Protein AF-A0A2E0QWB8-F1 (afdb_monomer)

Radius of gyration: 14.89 Å; Cα contacts (8 Å, |Δi|>4): 82; chains: 1; bounding box: 31×24×45 Å

pLDDT: mean 86.33, std 15.27, range [42.0, 97.19]

Secondary structure (DSSP, 8-state):
--TTSGGG---PPPHHHHHHHHHHHHHHHHHTTSB------SGGG--TT----TTSB-HHHHHHHHHHHHHHHHH-SSS---HHHHHHHHHHHTS--

Sequence (97 aa):
MSKKLCEAGLSGESDEQIATKIFSLISFLEGNGLSRKFGIESPSEITDEFAITSEDLNEEGMNVIRKSYEKWSSADTGSGDVRLLELTLKRVRNSPK

Mean predicted aligned error: 6.76 Å

Foldseek 3Di:
DDPPPVPPPPDDQDLLLVLLQVVLLLCVCVVVVQFANPPDPDSVVDDPPDDDDPNRGDPLNVQLCVVPVVVCVVVRPSPSDCVSSVVSSVCSVPDDD

Structure (mmCIF, N/CA/C/O backbone):
data_AF-A0A2E0QWB8-F1
#
_entry.id   AF-A0A2E0QWB8-F1
#
loop_
_atom_site.group_PDB
_atom_site.id
_atom_site.type_symbol
_atom_site.label_atom_id
_atom_site.label_alt_id
_atom_site.label_comp_id
_atom_site.label_asym_id
_atom_site.label_entity_id
_atom_site.label_seq_id
_atom_site.pdbx_PDB_ins_code
_atom_site.Cartn_x
_atom_site.Cartn_y
_atom_site.Cartn_z
_atom_site.occupancy
_atom_site.B_iso_or_equiv
_atom_site.auth_seq_id
_atom_site.auth_comp_id
_atom_site.auth_asym_id
_atom_site.auth_atom_id
_atom_site.pdbx_PDB_model_num
ATOM 1 N N . MET A 1 1 ? 9.154 -8.642 -24.112 1.00 44.09 1 MET A N 1
ATOM 2 C CA . MET A 1 1 ? 8.101 -7.605 -24.115 1.00 44.09 1 MET A CA 1
ATOM 3 C C . MET A 1 1 ? 8.456 -6.528 -25.132 1.00 44.09 1 MET A C 1
ATOM 5 O O . MET A 1 1 ? 9.612 -6.126 -25.205 1.00 44.09 1 MET A O 1
ATOM 9 N N . SER A 1 2 ? 7.513 -6.158 -26.001 1.00 43.97 2 SER A N 1
ATOM 10 C CA . SER A 1 2 ? 7.747 -5.292 -27.167 1.00 43.97 2 SER A CA 1
ATOM 11 C C . SER A 1 2 ? 8.200 -3.877 -26.790 1.00 43.97 2 SER A C 1
ATOM 13 O O . SER A 1 2 ? 7.414 -3.087 -26.283 1.00 43.97 2 SER A O 1
ATOM 15 N N . LYS A 1 3 ? 9.430 -3.535 -27.193 1.00 50.81 3 LYS A N 1
ATOM 16 C CA . LYS A 1 3 ? 10.095 -2.212 -27.170 1.00 50.81 3 LYS A CA 1
ATOM 17 C C . LYS A 1 3 ? 9.327 -1.034 -27.811 1.00 50.81 3 LYS A C 1
ATOM 19 O O . LYS A 1 3 ? 9.852 0.070 -27.848 1.00 50.81 3 LYS A O 1
ATOM 24 N N . LYS A 1 4 ? 8.120 -1.241 -28.346 1.00 47.53 4 LYS A N 1
ATOM 25 C CA . LYS A 1 4 ? 7.416 -0.264 -29.200 1.00 47.53 4 LYS A CA 1
ATOM 26 C C . LYS A 1 4 ? 6.512 0.732 -28.459 1.00 47.53 4 LYS A C 1
ATOM 28 O O . LYS A 1 4 ? 5.992 1.633 -29.101 1.00 47.53 4 LYS A O 1
ATOM 33 N N . LEU A 1 5 ? 6.318 0.597 -27.145 1.00 45.47 5 LEU A N 1
ATOM 34 C CA . LEU A 1 5 ? 5.459 1.511 -26.370 1.00 45.47 5 LEU A CA 1
ATOM 35 C C . LEU A 1 5 ? 6.219 2.681 -25.718 1.00 45.47 5 LEU A C 1
ATOM 37 O O . LEU A 1 5 ? 5.599 3.684 -25.377 1.00 45.47 5 LEU A O 1
ATOM 41 N N . CYS A 1 6 ? 7.551 2.611 -25.620 1.00 47.91 6 CYS A N 1
ATOM 42 C CA .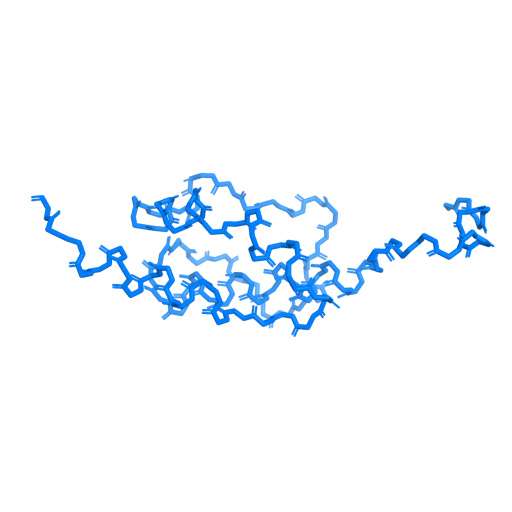 CYS A 1 6 ? 8.357 3.664 -24.991 1.00 47.91 6 CYS A CA 1
ATOM 43 C C . CYS A 1 6 ? 8.531 4.931 -25.856 1.00 47.91 6 CYS A C 1
ATOM 45 O O . CYS A 1 6 ? 8.905 5.973 -25.330 1.00 47.91 6 CYS A O 1
ATOM 47 N N . GLU A 1 7 ? 8.258 4.885 -27.166 1.00 42.00 7 GLU A N 1
ATOM 48 C CA . GLU A 1 7 ? 8.542 6.001 -28.092 1.00 42.00 7 GLU A CA 1
ATOM 49 C C . GLU A 1 7 ? 7.504 7.144 -28.057 1.00 42.00 7 GLU A C 1
ATOM 51 O O . GLU A 1 7 ? 7.727 8.187 -28.666 1.00 42.00 7 GLU A O 1
ATOM 56 N N . ALA A 1 8 ? 6.391 6.998 -27.328 1.00 50.16 8 ALA A N 1
ATOM 57 C CA . ALA A 1 8 ? 5.290 7.972 -27.325 1.00 50.16 8 ALA A CA 1
ATOM 58 C C . ALA A 1 8 ? 5.239 8.911 -26.100 1.00 50.16 8 ALA A C 1
ATOM 60 O O . ALA A 1 8 ? 4.295 9.688 -25.976 1.00 50.16 8 ALA A O 1
ATOM 61 N N . GLY A 1 9 ? 6.200 8.842 -25.168 1.00 46.00 9 GLY A N 1
ATOM 62 C CA . GLY A 1 9 ? 6.139 9.625 -23.920 1.00 46.00 9 GLY A CA 1
ATOM 63 C C . GLY A 1 9 ? 5.030 9.180 -22.951 1.00 46.00 9 GLY A C 1
ATOM 64 O O . GLY A 1 9 ? 4.653 9.930 -22.055 1.00 46.00 9 GLY A O 1
ATOM 65 N N . LEU A 1 10 ? 4.509 7.961 -23.123 1.00 49.34 10 LEU A N 1
ATOM 66 C CA . LEU A 1 10 ? 3.566 7.313 -22.215 1.00 49.34 10 LEU A CA 1
ATOM 67 C C . LEU A 1 10 ? 4.371 6.574 -21.138 1.00 49.34 10 LEU A C 1
ATOM 69 O O . LEU A 1 10 ? 4.942 5.518 -21.401 1.00 49.34 10 LEU A O 1
ATOM 73 N N . SER A 1 11 ? 4.469 7.155 -19.944 1.00 53.28 11 SER A N 1
ATOM 74 C CA . SER A 1 11 ? 5.175 6.566 -18.803 1.00 53.28 11 SER A CA 1
ATOM 75 C C . SER A 1 11 ? 4.429 5.331 -18.286 1.00 53.28 11 SER A C 1
ATOM 77 O O . SER A 1 11 ? 3.505 5.452 -17.482 1.00 53.28 11 SER A O 1
ATOM 79 N N . GLY A 1 12 ? 4.809 4.142 -18.748 1.00 71.00 12 GLY A N 1
ATOM 80 C CA . GLY A 1 12 ? 4.574 2.930 -17.966 1.00 71.00 12 GLY A CA 1
ATOM 81 C C . GLY A 1 12 ? 5.512 2.947 -16.761 1.00 71.00 12 GLY A C 1
ATOM 82 O O . GLY A 1 12 ? 6.696 3.238 -16.935 1.00 71.00 12 GLY A O 1
ATOM 83 N N . GLU A 1 13 ? 4.991 2.695 -15.558 1.00 80.00 13 GLU A N 1
ATOM 84 C CA . GLU A 1 13 ? 5.839 2.413 -14.391 1.00 80.00 13 GLU A CA 1
ATOM 85 C C . GLU A 1 13 ? 6.728 1.197 -14.724 1.00 80.00 13 GLU A C 1
ATOM 87 O O . GLU A 1 13 ? 6.244 0.237 -15.328 1.00 80.00 13 GLU A O 1
ATOM 92 N N . SER A 1 14 ? 8.023 1.248 -14.393 1.00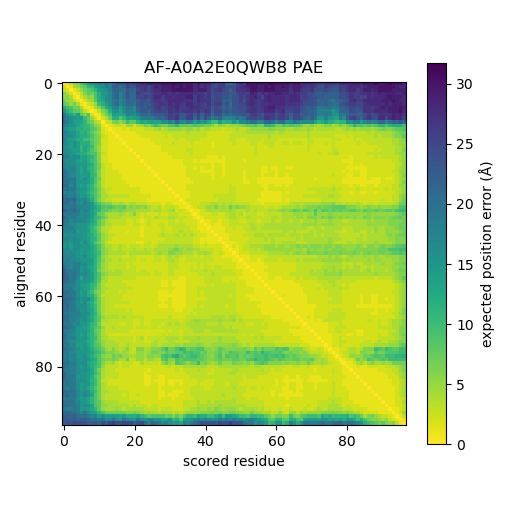 87.44 14 SER A N 1
ATOM 93 C CA . SER A 1 14 ? 8.893 0.068 -14.509 1.00 87.44 14 SER A CA 1
ATOM 94 C C . SER A 1 14 ? 8.535 -0.968 -13.445 1.00 87.44 14 SER A C 1
ATOM 96 O O . SER A 1 14 ? 7.972 -0.621 -12.403 1.00 87.44 14 SER A O 1
ATOM 98 N N . ASP A 1 15 ? 8.906 -2.226 -13.668 1.00 87.06 15 ASP A N 1
ATOM 99 C CA . ASP A 1 15 ? 8.664 -3.306 -12.706 1.00 87.06 15 ASP A CA 1
ATOM 100 C C . ASP A 1 15 ? 9.274 -2.967 -11.332 1.00 87.06 15 ASP A C 1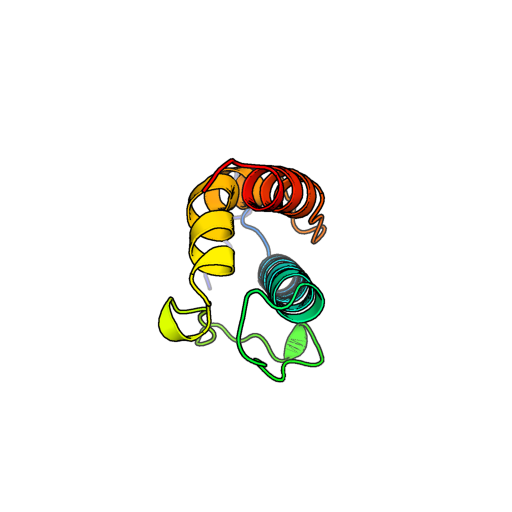
ATOM 102 O O . ASP A 1 15 ? 8.651 -3.184 -10.296 1.00 87.06 15 ASP A O 1
ATOM 106 N N . GLU A 1 16 ? 10.441 -2.313 -11.300 1.00 88.44 16 GLU A N 1
ATOM 107 C CA . GLU A 1 16 ? 11.073 -1.849 -10.060 1.00 88.44 16 GLU A CA 1
ATOM 108 C C . GLU A 1 16 ? 10.282 -0.734 -9.360 1.00 88.44 16 GLU A C 1
ATOM 110 O O . GLU A 1 16 ? 10.251 -0.679 -8.128 1.00 88.44 16 GLU A O 1
ATOM 115 N N . GLN A 1 17 ? 9.635 0.159 -10.117 1.00 89.38 17 GLN A N 1
ATOM 116 C CA . GLN A 1 17 ? 8.772 1.202 -9.554 1.00 89.38 17 GLN A CA 1
ATOM 117 C C . GLN A 1 17 ? 7.496 0.594 -8.969 1.00 89.38 17 GLN A C 1
ATOM 119 O O . GLN A 1 17 ? 7.098 0.955 -7.860 1.00 89.38 17 GLN A O 1
ATOM 124 N N . ILE A 1 18 ? 6.896 -0.365 -9.678 1.00 89.06 18 ILE A N 1
ATOM 125 C CA . ILE A 1 18 ? 5.722 -1.109 -9.214 1.00 89.06 18 ILE A CA 1
ATOM 126 C C . ILE A 1 18 ? 6.072 -1.887 -7.941 1.00 89.06 18 ILE A C 1
ATOM 128 O O . ILE A 1 18 ? 5.371 -1.762 -6.936 1.00 89.06 18 ILE A O 1
ATOM 132 N N . ALA A 1 19 ? 7.187 -2.620 -7.937 1.00 91.62 19 ALA A N 1
ATOM 133 C CA . ALA A 1 19 ? 7.663 -3.363 -6.775 1.00 91.62 19 ALA A CA 1
ATOM 134 C C . ALA A 1 19 ? 7.937 -2.438 -5.581 1.00 91.62 19 ALA A C 1
ATOM 136 O O . ALA A 1 19 ? 7.486 -2.707 -4.471 1.00 91.62 19 ALA A O 1
ATOM 137 N N . THR A 1 20 ? 8.603 -1.301 -5.802 1.00 91.62 20 THR A N 1
ATOM 138 C CA . THR A 1 20 ? 8.869 -0.301 -4.752 1.00 91.62 20 THR A CA 1
ATOM 139 C C . THR A 1 20 ? 7.573 0.237 -4.145 1.00 91.62 20 THR A C 1
ATOM 141 O O . THR A 1 20 ? 7.426 0.303 -2.925 1.00 91.62 20 THR A O 1
ATOM 144 N N . LYS A 1 21 ? 6.596 0.571 -4.988 1.00 91.50 21 LYS A N 1
ATOM 145 C CA . LYS A 1 21 ? 5.276 1.054 -4.577 1.00 91.50 21 LYS A CA 1
ATOM 146 C C . LYS A 1 21 ? 4.514 0.012 -3.762 1.00 91.50 21 LYS A C 1
ATOM 148 O O . LYS A 1 21 ? 4.007 0.326 -2.683 1.00 91.50 21 LYS A O 1
ATOM 153 N N . ILE A 1 22 ? 4.464 -1.234 -4.237 1.00 93.00 22 ILE A N 1
ATOM 154 C CA . ILE A 1 22 ? 3.828 -2.344 -3.516 1.00 93.00 22 ILE A CA 1
ATOM 155 C C . ILE A 1 22 ? 4.546 -2.587 -2.180 1.00 93.00 22 ILE A C 1
ATOM 157 O O . ILE A 1 22 ? 3.882 -2.724 -1.154 1.00 93.00 22 ILE A O 1
ATOM 161 N N . PHE A 1 23 ? 5.879 -2.556 -2.151 1.00 95.06 23 PHE A N 1
ATOM 162 C CA . PHE A 1 23 ? 6.662 -2.732 -0.927 1.00 95.06 23 PHE A CA 1
ATOM 163 C C . PHE A 1 23 ? 6.369 -1.647 0.115 1.00 95.06 23 PHE A C 1
ATOM 165 O O . PHE A 1 23 ? 6.161 -1.950 1.293 1.00 95.06 23 PHE A O 1
ATOM 172 N N . SER A 1 24 ? 6.287 -0.384 -0.308 1.00 95.38 24 SER A N 1
ATOM 173 C CA . SER A 1 24 ? 5.898 0.719 0.574 1.00 95.38 24 SER A CA 1
ATOM 174 C C . SER A 1 24 ? 4.481 0.555 1.115 1.00 95.38 24 SER A C 1
ATOM 176 O O . SER A 1 24 ? 4.238 0.831 2.291 1.00 95.38 24 SER A O 1
ATOM 178 N N . LEU A 1 25 ? 3.548 0.066 0.292 1.00 95.62 25 LEU A N 1
ATOM 179 C CA . LEU A 1 25 ? 2.192 -0.236 0.738 1.00 95.62 25 LEU A CA 1
ATOM 180 C C . LEU A 1 25 ? 2.177 -1.344 1.797 1.00 95.62 25 LEU A C 1
ATOM 182 O O . LEU A 1 25 ? 1.547 -1.167 2.838 1.00 95.62 25 LEU A O 1
ATOM 186 N N . ILE A 1 26 ? 2.889 -2.449 1.565 1.00 95.69 26 ILE A N 1
ATOM 187 C CA . ILE A 1 26 ? 3.027 -3.555 2.528 1.00 95.69 26 ILE A CA 1
ATOM 188 C C . ILE A 1 26 ? 3.606 -3.036 3.842 1.00 95.69 26 ILE A C 1
ATOM 190 O O . ILE A 1 26 ? 2.996 -3.206 4.895 1.00 95.69 26 ILE A O 1
ATOM 194 N N . SER A 1 27 ? 4.733 -2.328 3.770 1.00 95.75 27 SER A N 1
ATOM 195 C CA . SER A 1 27 ? 5.424 -1.777 4.939 1.00 95.75 27 SER A CA 1
ATOM 196 C C . SER A 1 27 ? 4.514 -0.850 5.746 1.00 95.75 27 SER A C 1
ATOM 198 O O . SER A 1 27 ? 4.476 -0.908 6.977 1.00 95.75 27 SER A O 1
ATOM 200 N N . PHE A 1 28 ? 3.727 -0.016 5.060 1.00 96.56 28 PHE A N 1
ATOM 201 C CA . PHE A 1 28 ? 2.728 0.835 5.695 1.00 96.56 28 PHE A CA 1
ATOM 202 C C . PHE A 1 28 ? 1.626 0.022 6.386 1.00 96.56 28 PHE A C 1
ATOM 204 O O . PHE A 1 28 ? 1.263 0.329 7.525 1.00 96.56 28 PHE A O 1
ATOM 211 N N . LEU A 1 29 ? 1.083 -0.996 5.715 1.00 97.19 29 LEU A N 1
ATOM 212 C CA . LEU A 1 29 ? -0.001 -1.822 6.242 1.00 97.19 29 LEU A CA 1
ATOM 213 C C . LEU A 1 29 ? 0.449 -2.645 7.454 1.00 97.19 29 LEU A C 1
ATOM 215 O O . LEU A 1 29 ? -0.264 -2.684 8.459 1.00 97.19 29 LEU A O 1
ATOM 219 N N . GLU A 1 30 ? 1.617 -3.279 7.387 1.00 96.06 30 GLU A N 1
ATOM 220 C CA . GLU A 1 30 ? 2.185 -4.053 8.494 1.00 96.06 30 GLU A CA 1
ATOM 221 C C . GLU A 1 30 ? 2.566 -3.146 9.664 1.00 96.06 30 GLU A C 1
ATOM 223 O O . GLU A 1 30 ? 2.149 -3.386 10.799 1.00 96.06 30 GLU A O 1
ATOM 228 N N . GLY A 1 31 ? 3.286 -2.052 9.389 1.00 96.25 31 GLY A N 1
ATOM 229 C CA . GLY A 1 31 ? 3.756 -1.116 10.410 1.00 96.25 31 GLY A CA 1
ATOM 230 C C . GLY A 1 31 ? 2.628 -0.441 11.196 1.00 96.25 31 GLY A C 1
ATOM 231 O O . GLY A 1 31 ? 2.830 -0.026 12.336 1.00 96.25 31 GLY A O 1
ATOM 232 N N . ASN A 1 32 ? 1.424 -0.367 10.622 1.00 97.00 32 ASN A N 1
ATOM 233 C CA . ASN A 1 32 ? 0.241 0.192 11.276 1.00 97.00 32 ASN A CA 1
ATOM 234 C C . ASN A 1 32 ? -0.740 -0.859 11.815 1.00 97.00 32 ASN A C 1
ATOM 236 O O . ASN A 1 32 ? -1.789 -0.471 12.339 1.00 97.00 32 ASN A O 1
ATOM 240 N N . GLY A 1 33 ? -0.425 -2.154 11.701 1.00 96.44 33 GLY A N 1
ATOM 241 C CA . GLY A 1 33 ? -1.294 -3.243 12.155 1.00 96.44 33 GLY A CA 1
ATOM 242 C C . GLY A 1 33 ? -2.598 -3.360 11.361 1.00 96.44 33 GLY A C 1
ATOM 243 O O . GLY A 1 33 ? -3.619 -3.754 11.916 1.00 96.44 33 GLY A O 1
ATOM 244 N N . LEU A 1 34 ? -2.588 -2.982 10.081 1.00 97.06 34 LEU A N 1
ATOM 245 C CA . LEU A 1 34 ? -3.744 -3.001 9.170 1.00 97.06 34 LEU A CA 1
ATOM 246 C C . LEU A 1 34 ? -3.873 -4.314 8.386 1.00 97.06 34 LEU A C 1
ATOM 248 O O . LEU A 1 34 ? -4.839 -4.519 7.650 1.00 97.06 34 LEU A O 1
ATOM 252 N N . SER A 1 35 ? -2.887 -5.192 8.534 1.00 95.81 35 SER A N 1
ATOM 253 C CA . SER A 1 35 ? -2.758 -6.443 7.798 1.00 95.81 35 SER A CA 1
ATOM 254 C C . SER A 1 35 ? -2.164 -7.546 8.667 1.00 95.81 35 SER A C 1
ATOM 256 O O . SER A 1 35 ? -1.666 -7.296 9.769 1.00 95.81 35 SER A O 1
ATOM 258 N N . ARG A 1 36 ? -2.235 -8.780 8.168 1.00 89.81 36 ARG A N 1
ATOM 259 C CA . ARG A 1 36 ? -1.396 -9.888 8.626 1.00 89.81 36 ARG A CA 1
ATOM 260 C C . ARG A 1 36 ? 0.016 -9.713 8.064 1.00 89.81 36 ARG A C 1
ATOM 262 O O . ARG A 1 36 ? 0.216 -8.995 7.094 1.00 89.81 36 ARG A O 1
ATOM 269 N N . LYS A 1 37 ? 0.992 -10.379 8.681 1.00 89.19 37 LYS A N 1
ATOM 270 C CA . LYS A 1 37 ? 2.383 -10.320 8.227 1.00 89.19 37 LYS A CA 1
ATOM 271 C C . LYS A 1 37 ? 2.518 -11.008 6.859 1.00 89.19 37 LYS A C 1
ATOM 273 O O . LYS A 1 37 ? 2.293 -12.213 6.776 1.00 89.19 37 LYS A O 1
ATOM 278 N N . PHE A 1 38 ? 2.895 -10.252 5.835 1.00 89.50 38 PHE A N 1
ATOM 279 C CA . PHE A 1 38 ? 3.230 -10.702 4.484 1.00 89.50 38 PHE A CA 1
ATOM 280 C C . PHE A 1 38 ? 4.617 -11.347 4.429 1.00 89.50 38 PHE A C 1
ATOM 282 O O . PHE A 1 38 ? 4.843 -12.240 3.621 1.00 89.50 38 PHE A O 1
ATOM 289 N N . GLY A 1 39 ? 5.539 -10.925 5.305 1.00 88.62 39 GLY A N 1
ATOM 290 C CA . GLY A 1 39 ? 6.880 -11.518 5.389 1.00 88.62 39 GLY A CA 1
ATOM 291 C C . GLY A 1 39 ? 7.795 -11.170 4.213 1.00 88.62 39 GLY A C 1
ATOM 292 O O . GLY A 1 39 ? 8.720 -11.924 3.943 1.00 88.62 39 GLY A O 1
ATOM 293 N N . ILE A 1 40 ? 7.526 -10.049 3.542 1.00 92.44 40 ILE A N 1
ATOM 294 C CA . ILE A 1 40 ? 8.347 -9.504 2.459 1.00 92.44 40 ILE A CA 1
ATOM 295 C C . ILE A 1 40 ? 9.407 -8.587 3.069 1.00 92.44 40 ILE A C 1
ATOM 297 O O . ILE A 1 40 ? 9.062 -7.601 3.723 1.00 92.44 40 ILE A O 1
ATOM 301 N N . GLU A 1 41 ? 10.686 -8.893 2.861 1.00 92.94 41 GLU A N 1
ATOM 302 C CA . GLU A 1 41 ? 11.794 -8.113 3.440 1.00 92.94 41 GLU A CA 1
ATOM 303 C C . GLU A 1 41 ? 12.388 -7.100 2.452 1.00 92.94 41 GLU A C 1
ATOM 305 O O . GLU A 1 41 ? 13.003 -6.112 2.862 1.00 92.94 41 GLU A O 1
ATOM 310 N N . SER A 1 42 ? 12.168 -7.303 1.150 1.00 93.19 42 SER A N 1
ATOM 311 C CA . SER A 1 42 ? 12.696 -6.447 0.090 1.00 93.19 42 SER A CA 1
ATOM 312 C C . SER A 1 42 ? 11.729 -6.279 -1.093 1.00 93.19 42 SER A C 1
ATOM 314 O O . SER A 1 42 ? 10.963 -7.194 -1.400 1.00 93.19 42 SER A O 1
ATOM 316 N N . PRO A 1 43 ? 11.795 -5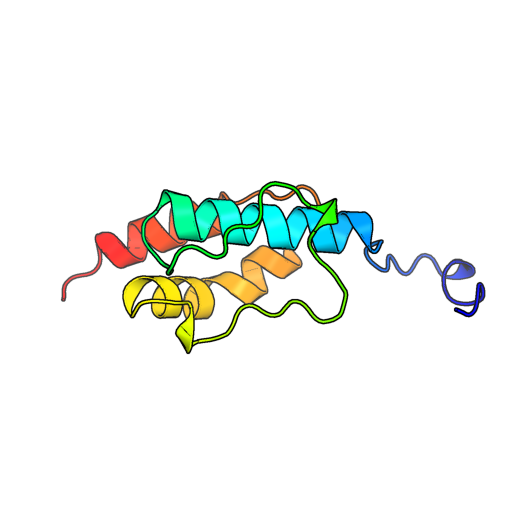.156 -1.842 1.00 91.81 43 PRO A N 1
ATOM 317 C CA . PRO A 1 43 ? 11.024 -4.995 -3.077 1.00 91.81 43 PRO A CA 1
ATOM 318 C C . PRO A 1 43 ? 11.304 -6.081 -4.123 1.00 91.81 43 PRO A C 1
ATOM 320 O O . PRO A 1 43 ? 10.420 -6.426 -4.893 1.00 91.81 43 PRO A O 1
ATOM 323 N N . SER A 1 44 ? 12.512 -6.654 -4.142 1.00 91.75 44 SER A N 1
ATOM 324 C CA . SER A 1 44 ? 12.889 -7.718 -5.083 1.00 91.75 44 SER A CA 1
ATOM 325 C C . SER A 1 44 ? 12.149 -9.042 -4.879 1.00 91.75 44 SER A C 1
ATOM 327 O O . SER A 1 44 ? 12.175 -9.887 -5.768 1.00 91.75 44 SER A O 1
ATOM 329 N N . GLU A 1 45 ? 11.509 -9.245 -3.726 1.00 92.25 45 GLU A N 1
ATOM 330 C CA . GLU A 1 45 ? 10.672 -10.424 -3.465 1.00 92.25 45 GLU A CA 1
ATOM 331 C C . GLU A 1 45 ? 9.258 -10.281 -4.045 1.00 92.25 45 GLU A C 1
ATOM 333 O O . GLU A 1 45 ? 8.507 -11.255 -4.099 1.00 92.25 45 GLU A O 1
ATOM 338 N N . ILE A 1 46 ? 8.888 -9.079 -4.495 1.00 91.69 46 ILE A N 1
ATOM 339 C CA . ILE A 1 46 ? 7.596 -8.820 -5.124 1.00 91.69 46 ILE A CA 1
ATOM 340 C C . ILE A 1 46 ? 7.698 -9.241 -6.584 1.00 91.69 46 ILE A C 1
ATOM 342 O O . ILE A 1 46 ? 8.420 -8.644 -7.379 1.00 91.69 46 ILE A O 1
ATOM 346 N N . THR A 1 47 ? 6.966 -10.298 -6.914 1.00 90.12 47 THR A N 1
ATOM 347 C CA . THR A 1 47 ? 6.874 -10.854 -8.266 1.00 90.12 47 THR A CA 1
ATOM 348 C C . THR A 1 47 ? 5.538 -10.487 -8.903 1.00 90.12 47 THR A C 1
ATOM 350 O O . THR A 1 47 ? 4.616 -10.056 -8.213 1.00 90.12 47 THR A O 1
ATOM 353 N N . ASP A 1 48 ? 5.396 -10.724 -10.205 1.00 84.94 48 ASP A N 1
ATOM 354 C CA . ASP A 1 48 ? 4.140 -10.500 -10.938 1.00 84.94 48 ASP A CA 1
ATOM 355 C C . ASP A 1 48 ? 2.955 -11.319 -10.389 1.00 84.94 48 ASP A C 1
ATOM 357 O O . ASP A 1 48 ? 1.796 -10.976 -10.616 1.00 84.94 48 ASP A O 1
ATOM 361 N N . GLU A 1 49 ? 3.234 -12.409 -9.668 1.00 88.19 49 GLU A N 1
ATOM 362 C CA . GLU A 1 49 ? 2.221 -13.251 -9.023 1.00 88.19 49 GLU A CA 1
ATOM 363 C C . GLU A 1 49 ? 1.829 -12.745 -7.627 1.00 88.19 49 GLU A C 1
ATOM 365 O O . GLU A 1 49 ? 0.854 -13.221 -7.042 1.00 88.19 49 GLU A O 1
ATOM 370 N N . PHE A 1 50 ? 2.572 -11.783 -7.072 1.00 89.62 50 PHE A N 1
ATOM 371 C CA . PHE A 1 50 ? 2.287 -11.235 -5.757 1.00 89.62 50 PHE A CA 1
ATOM 372 C C . PHE A 1 50 ? 1.032 -10.360 -5.799 1.00 89.62 50 PHE A C 1
ATOM 374 O O . PHE A 1 50 ? 0.933 -9.396 -6.559 1.00 89.62 50 PHE A O 1
ATOM 381 N N . ALA A 1 51 ? 0.083 -10.655 -4.914 1.00 89.31 51 ALA A N 1
ATOM 382 C CA . ALA A 1 51 ? -1.138 -9.882 -4.774 1.00 89.31 51 ALA A CA 1
ATOM 383 C C . ALA A 1 51 ? -1.477 -9.678 -3.298 1.00 89.31 51 ALA A C 1
ATOM 385 O O . ALA A 1 51 ? -1.483 -10.623 -2.514 1.00 89.31 51 ALA A O 1
ATOM 386 N N . ILE A 1 52 ? -1.821 -8.440 -2.942 1.00 90.94 52 ILE A N 1
ATOM 387 C CA . ILE A 1 52 ? -2.462 -8.139 -1.660 1.00 90.94 52 ILE A CA 1
ATOM 388 C C . ILE A 1 52 ? -3.950 -8.425 -1.824 1.00 90.94 52 ILE A C 1
ATOM 390 O O . ILE A 1 52 ? -4.624 -7.805 -2.650 1.00 90.94 52 ILE A O 1
ATOM 394 N N . THR A 1 53 ? -4.472 -9.347 -1.029 1.00 92.19 53 THR A N 1
ATOM 395 C CA . THR A 1 53 ? -5.880 -9.734 -1.054 1.00 92.19 53 THR A CA 1
ATOM 396 C C . THR A 1 53 ? -6.637 -9.125 0.122 1.00 92.19 53 THR A C 1
ATOM 398 O O . THR A 1 53 ? -6.063 -8.627 1.091 1.00 92.19 53 THR A O 1
ATOM 401 N N . SER A 1 54 ? -7.969 -9.176 0.072 1.00 91.69 54 SER A N 1
ATOM 402 C CA . SER A 1 54 ? -8.794 -8.742 1.202 1.00 91.69 54 SER A CA 1
ATOM 403 C C . SER A 1 54 ? -8.626 -9.611 2.449 1.00 91.69 54 SER A C 1
ATOM 405 O O . SER A 1 54 ? -8.959 -9.156 3.537 1.00 91.69 54 SER A O 1
ATOM 407 N N . GLU A 1 55 ? -8.146 -10.850 2.311 1.00 93.44 55 GLU A N 1
ATOM 408 C CA . GLU A 1 55 ? -7.924 -11.760 3.444 1.00 93.44 55 GLU A CA 1
ATOM 409 C C . GLU A 1 55 ? -6.670 -11.396 4.248 1.00 93.44 55 GLU A C 1
ATOM 411 O O . GLU A 1 55 ? -6.569 -11.719 5.437 1.00 93.44 55 GLU A O 1
ATOM 416 N N . ASP A 1 56 ? -5.746 -10.676 3.612 1.00 94.62 56 ASP A N 1
ATOM 417 C CA . ASP A 1 56 ? -4.527 -10.175 4.239 1.00 94.62 56 ASP A CA 1
ATOM 418 C C . ASP A 1 56 ? -4.794 -8.946 5.109 1.00 94.62 56 ASP A C 1
ATOM 420 O O . ASP A 1 56 ? -3.985 -8.602 5.969 1.00 94.62 56 ASP A O 1
ATOM 424 N N . LEU A 1 57 ? -5.935 -8.283 4.911 1.00 96.50 57 LEU A N 1
ATOM 425 C CA . LEU A 1 57 ? -6.289 -7.030 5.563 1.00 96.50 57 LEU A CA 1
ATOM 426 C C . LEU A 1 57 ? -7.315 -7.253 6.672 1.00 96.50 57 LEU A C 1
ATOM 428 O O . LEU A 1 57 ? -8.251 -8.041 6.548 1.00 96.50 57 LEU A O 1
ATOM 432 N N . ASN A 1 58 ? -7.177 -6.504 7.765 1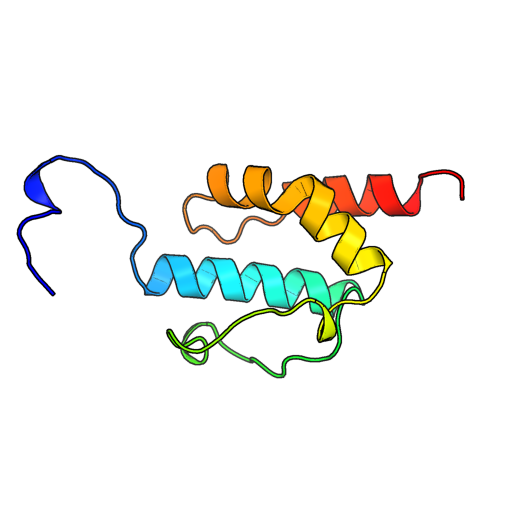.00 96.25 58 ASN A N 1
ATOM 433 C CA . ASN A 1 58 ? -8.258 -6.401 8.741 1.00 96.25 58 ASN A CA 1
ATOM 434 C C . ASN A 1 58 ? -9.296 -5.354 8.295 1.00 96.25 58 ASN A C 1
ATOM 436 O O . ASN A 1 58 ? -9.143 -4.686 7.271 1.00 96.25 58 ASN A O 1
ATOM 440 N N . GLU A 1 59 ? -10.371 -5.196 9.066 1.00 95.25 59 GLU A N 1
ATOM 441 C CA . GLU A 1 59 ? -11.455 -4.265 8.730 1.00 95.25 59 GLU A CA 1
ATOM 442 C C . GLU A 1 59 ? -10.973 -2.807 8.592 1.00 95.25 59 GLU A C 1
ATOM 444 O O . GLU A 1 59 ? -11.396 -2.085 7.685 1.00 95.25 59 GLU A O 1
ATOM 449 N N . GLU A 1 60 ? -10.047 -2.375 9.452 1.00 95.25 60 GLU A N 1
ATOM 450 C CA . GLU A 1 60 ? -9.458 -1.035 9.392 1.00 95.25 60 GLU A CA 1
ATOM 451 C C . GLU A 1 60 ? -8.609 -0.862 8.124 1.00 95.25 60 GLU A C 1
ATOM 453 O O . GLU A 1 60 ? -8.776 0.123 7.401 1.00 95.25 60 GLU A O 1
ATOM 458 N N . GLY A 1 61 ? -7.758 -1.840 7.808 1.00 96.06 61 GLY A N 1
ATOM 459 C CA . GLY A 1 61 ? -6.942 -1.865 6.597 1.00 96.06 61 GLY A CA 1
ATOM 460 C C . GLY A 1 61 ? -7.783 -1.847 5.329 1.00 96.06 61 GLY A C 1
ATOM 461 O O . GLY A 1 61 ? -7.549 -1.019 4.448 1.00 96.06 61 GLY A O 1
ATOM 462 N N . MET A 1 62 ? -8.836 -2.665 5.276 1.00 96.31 62 MET A N 1
ATOM 463 C CA . MET A 1 62 ? -9.812 -2.644 4.184 1.00 96.31 62 MET A CA 1
ATOM 464 C C . MET A 1 62 ? -10.444 -1.262 4.012 1.00 96.31 62 MET A C 1
ATOM 466 O O . MET A 1 62 ? -10.598 -0.783 2.887 1.00 96.31 62 MET A O 1
ATOM 470 N N . ASN A 1 63 ? -10.789 -0.592 5.112 1.00 95.38 63 ASN A N 1
ATOM 471 C CA . ASN A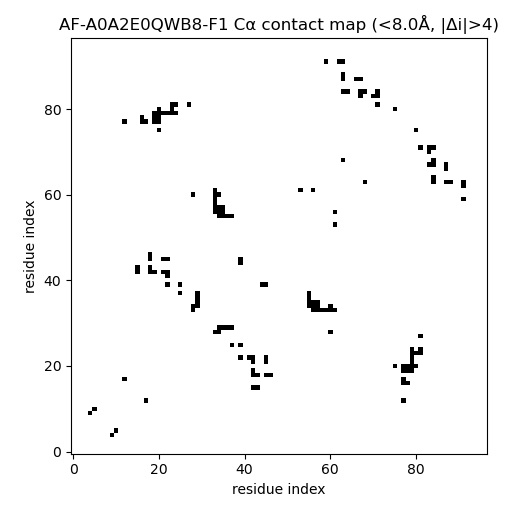 1 63 ? -11.353 0.753 5.068 1.00 95.38 63 ASN A CA 1
ATOM 472 C C . ASN A 1 63 ? -10.349 1.807 4.585 1.00 95.38 63 ASN A C 1
ATOM 474 O O . ASN A 1 63 ? -10.748 2.722 3.861 1.00 95.38 63 ASN A O 1
ATOM 478 N N . VAL A 1 64 ? -9.068 1.690 4.942 1.00 96.38 64 VAL A N 1
ATOM 479 C CA . VAL A 1 64 ? -8.011 2.568 4.418 1.00 96.38 64 VAL A CA 1
ATOM 480 C C . VAL A 1 64 ? -7.845 2.350 2.915 1.00 96.38 64 VAL A C 1
ATOM 482 O O . VAL A 1 64 ? -8.010 3.300 2.151 1.00 96.38 64 VAL A O 1
ATOM 485 N N . ILE A 1 65 ? -7.626 1.109 2.470 1.00 95.12 65 ILE A N 1
ATOM 486 C CA . ILE A 1 65 ? -7.435 0.782 1.048 1.00 95.12 65 ILE A CA 1
ATOM 487 C C . ILE A 1 65 ? -8.617 1.270 0.206 1.00 95.12 65 ILE A C 1
ATOM 489 O O . ILE A 1 65 ? -8.414 2.015 -0.751 1.00 95.12 65 ILE A O 1
ATOM 493 N N . ARG A 1 66 ? -9.860 0.981 0.610 1.00 94.88 66 ARG A N 1
ATOM 494 C CA . ARG A 1 66 ? -11.062 1.444 -0.109 1.00 94.88 66 ARG A CA 1
ATOM 495 C C . ARG A 1 66 ? -11.155 2.965 -0.245 1.00 94.88 66 ARG A C 1
ATOM 497 O O . ARG A 1 66 ? -11.706 3.453 -1.225 1.00 94.88 66 ARG A O 1
ATOM 504 N N . LYS A 1 67 ? -10.667 3.727 0.738 1.00 95.31 67 LYS A N 1
ATOM 505 C CA . LYS A 1 67 ? -10.795 5.196 0.762 1.00 95.31 67 LYS A CA 1
ATOM 506 C C . LYS A 1 67 ? -9.661 5.922 0.046 1.00 95.31 67 LYS A C 1
ATOM 508 O O . LYS A 1 67 ? -9.861 7.065 -0.376 1.00 95.31 67 LYS A O 1
ATOM 513 N N . SER A 1 68 ? -8.481 5.312 -0.044 1.00 94.50 68 SER A N 1
ATOM 514 C CA . SER A 1 68 ? -7.278 6.012 -0.504 1.00 94.50 68 SER A CA 1
ATOM 515 C C . SER A 1 68 ? -6.471 5.325 -1.587 1.00 94.50 68 SER A C 1
ATOM 517 O O . SER A 1 68 ? -5.631 6.011 -2.158 1.00 94.50 68 SER A O 1
ATOM 519 N N . TYR A 1 69 ? -6.695 4.045 -1.896 1.00 91.44 69 TYR A N 1
ATOM 520 C CA . TYR A 1 69 ? -5.803 3.306 -2.793 1.00 91.44 69 TYR A CA 1
ATOM 521 C C . TYR A 1 69 ? -5.704 3.926 -4.186 1.00 91.44 69 TYR A C 1
ATOM 523 O O . TYR A 1 69 ? -4.600 4.221 -4.620 1.00 91.44 69 TYR A O 1
ATOM 531 N N . GLU A 1 70 ? -6.825 4.214 -4.852 1.00 91.19 70 GLU A N 1
ATOM 532 C CA . GLU A 1 70 ? -6.798 4.820 -6.195 1.00 91.19 70 GLU A CA 1
ATOM 533 C C . GLU A 1 70 ? -6.070 6.169 -6.200 1.00 91.19 70 GLU A C 1
ATOM 535 O O . GLU A 1 70 ? -5.214 6.425 -7.042 1.00 91.19 70 GLU A O 1
ATOM 540 N N . LYS A 1 71 ? -6.362 7.020 -5.208 1.00 93.12 71 LYS A N 1
ATOM 541 C CA . LYS A 1 71 ? -5.757 8.353 -5.090 1.00 93.12 71 LYS A CA 1
ATOM 542 C C . LYS A 1 71 ? -4.266 8.266 -4.810 1.00 93.12 71 LYS A C 1
ATOM 544 O O . LYS A 1 71 ? -3.490 8.975 -5.437 1.00 93.12 71 LYS A O 1
ATOM 549 N N . TRP A 1 72 ? -3.880 7.403 -3.877 1.00 93.94 72 TRP A N 1
ATOM 550 C CA . TRP A 1 72 ? -2.486 7.144 -3.556 1.00 93.94 72 TRP A CA 1
ATOM 551 C C . TRP A 1 72 ? -1.747 6.580 -4.772 1.00 93.94 72 TRP A C 1
ATOM 553 O O . TRP A 1 72 ? -0.745 7.152 -5.177 1.00 93.94 72 TRP A O 1
ATOM 563 N N . SER A 1 73 ? -2.304 5.556 -5.422 1.00 88.50 73 SER A N 1
ATOM 564 C CA . SER A 1 73 ? -1.714 4.914 -6.597 1.00 88.50 73 SER A CA 1
ATOM 565 C C . SER A 1 73 ? -1.529 5.885 -7.766 1.00 88.50 73 SER A C 1
ATOM 567 O O . SER A 1 73 ? -0.520 5.813 -8.457 1.00 88.50 73 SER A O 1
ATOM 569 N N . SER A 1 74 ? -2.459 6.825 -7.962 1.00 89.25 74 SER A N 1
ATOM 570 C CA . SER A 1 74 ? -2.345 7.860 -9.000 1.00 89.25 74 SER A CA 1
ATOM 571 C C . SER A 1 74 ? -1.367 8.993 -8.664 1.00 89.25 74 SER A C 1
ATOM 573 O O . SER A 1 74 ? -0.865 9.654 -9.569 1.00 89.25 74 SER A O 1
ATOM 575 N N . ALA A 1 75 ? -1.140 9.261 -7.374 1.00 87.94 75 ALA A N 1
ATOM 576 C CA . ALA A 1 75 ? -0.292 10.357 -6.909 1.00 87.94 75 ALA A CA 1
ATOM 577 C C . ALA A 1 75 ? 1.163 9.921 -6.687 1.00 87.94 75 ALA A C 1
ATOM 579 O O . ALA A 1 75 ? 2.063 10.755 -6.768 1.00 87.94 75 ALA A O 1
ATOM 580 N N . ASP A 1 76 ? 1.392 8.642 -6.388 1.00 83.12 76 ASP A N 1
ATOM 581 C CA . ASP A 1 76 ? 2.727 8.090 -6.208 1.00 83.12 76 ASP A CA 1
ATOM 582 C C . ASP A 1 76 ? 3.384 7.819 -7.563 1.00 83.12 76 ASP A C 1
ATOM 584 O O . ASP A 1 76 ? 2.955 6.954 -8.323 1.00 83.12 76 ASP A O 1
ATOM 588 N N . THR A 1 77 ? 4.464 8.540 -7.851 1.00 79.50 77 THR A N 1
ATOM 589 C CA . THR A 1 77 ? 5.252 8.401 -9.084 1.00 79.50 77 THR A CA 1
ATOM 590 C C . THR A 1 77 ? 6.306 7.289 -8.969 1.00 79.50 77 THR A C 1
ATOM 592 O O . THR A 1 77 ? 7.431 7.451 -9.445 1.00 79.50 77 THR A O 1
ATOM 595 N N . GLY A 1 78 ? 5.987 6.205 -8.255 1.00 79.00 78 GLY A N 1
ATOM 596 C CA . GLY A 1 78 ? 6.928 5.133 -7.906 1.00 79.00 78 GLY A CA 1
ATOM 597 C C . GLY A 1 78 ? 7.930 5.506 -6.805 1.00 79.00 78 GLY A C 1
ATOM 598 O O . GLY A 1 78 ? 8.979 4.879 -6.690 1.00 79.00 78 GLY A O 1
ATOM 599 N N . SER A 1 79 ? 7.638 6.546 -6.018 1.00 82.19 79 SER A N 1
ATOM 600 C CA . SER A 1 79 ? 8.471 6.976 -4.886 1.00 82.19 79 SER A CA 1
ATOM 601 C C . SER A 1 79 ? 8.207 6.171 -3.613 1.00 82.19 79 SER A C 1
ATOM 603 O O . SER A 1 79 ? 9.003 6.231 -2.676 1.00 82.19 79 SER A O 1
ATOM 605 N N . GLY A 1 80 ? 7.083 5.447 -3.562 1.00 86.38 80 GLY A N 1
ATOM 606 C CA . GLY A 1 80 ? 6.643 4.757 -2.362 1.00 86.38 80 GLY A CA 1
ATOM 607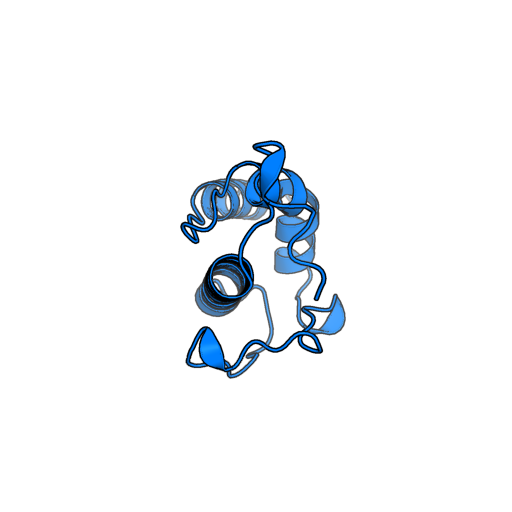 C C . GLY A 1 80 ? 6.156 5.716 -1.272 1.00 86.38 80 GLY A C 1
ATOM 608 O O . GLY A 1 80 ? 6.202 5.368 -0.093 1.00 86.38 80 GLY A O 1
ATOM 609 N N . ASP A 1 81 ? 5.724 6.927 -1.636 1.00 92.69 81 ASP A N 1
ATOM 610 C CA . ASP A 1 81 ? 5.243 7.944 -0.698 1.00 92.69 81 ASP A CA 1
ATOM 611 C C . ASP A 1 81 ? 3.879 7.562 -0.116 1.00 92.69 81 ASP A C 1
ATOM 613 O O . ASP A 1 81 ? 2.861 7.572 -0.804 1.00 92.69 81 ASP A O 1
ATOM 617 N N . VAL A 1 82 ? 3.835 7.281 1.186 1.00 95.56 82 VAL A N 1
ATOM 618 C CA . VAL A 1 82 ? 2.629 6.818 1.888 1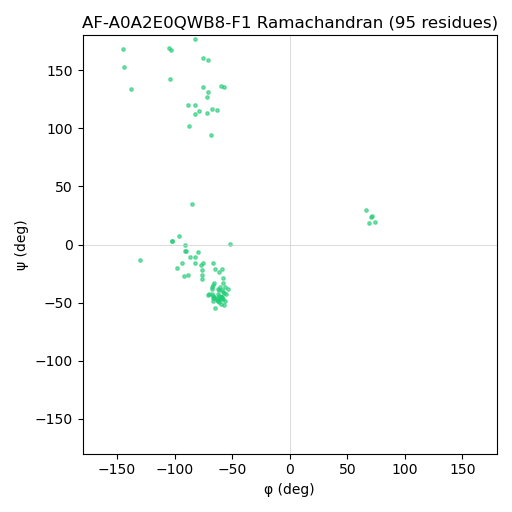.00 95.56 82 VAL A CA 1
ATOM 619 C C . VAL A 1 82 ? 1.841 7.929 2.592 1.00 95.56 82 VAL A C 1
ATOM 621 O O . VAL A 1 82 ? 0.857 7.637 3.273 1.00 95.56 82 VAL A O 1
ATOM 624 N N . ARG A 1 83 ? 2.182 9.216 2.413 1.00 95.50 83 ARG A N 1
ATOM 625 C CA . ARG A 1 83 ? 1.521 10.340 3.119 1.00 95.50 83 ARG A CA 1
ATOM 626 C C . ARG A 1 83 ? -0.002 10.354 2.966 1.00 95.50 83 ARG A C 1
ATOM 628 O O . ARG A 1 83 ? -0.728 10.667 3.912 1.00 95.50 83 ARG A O 1
ATOM 635 N N . LEU A 1 84 ? -0.521 10.003 1.787 1.00 94.75 84 LEU A N 1
ATOM 636 C CA . LEU A 1 84 ? -1.970 9.945 1.550 1.00 94.75 84 LEU A CA 1
ATOM 637 C C . LEU A 1 84 ? -2.630 8.818 2.367 1.00 94.75 84 LEU A C 1
ATOM 639 O O . LEU A 1 84 ? -3.717 9.013 2.926 1.00 94.75 84 LEU A O 1
ATOM 643 N N . LEU A 1 85 ? -1.954 7.674 2.491 1.00 96.50 85 LEU A N 1
ATOM 644 C CA . LEU A 1 85 ? -2.396 6.550 3.315 1.00 96.50 85 LEU A CA 1
ATOM 645 C C . LEU A 1 85 ? -2.377 6.929 4.801 1.00 96.50 85 LEU A C 1
ATOM 647 O O . LEU A 1 85 ? -3.372 6.716 5.490 1.00 96.50 85 LEU A O 1
ATOM 651 N N . GLU A 1 86 ? -1.318 7.587 5.279 1.00 97.06 86 GLU A N 1
ATOM 652 C CA . GLU A 1 86 ? -1.221 8.081 6.661 1.00 97.06 86 GLU A CA 1
ATOM 653 C C . GLU A 1 86 ? -2.347 9.060 7.013 1.00 97.06 86 GLU A C 1
ATOM 655 O O . GLU A 1 86 ? -2.981 8.952 8.067 1.00 97.06 86 GLU A O 1
ATOM 660 N N . LEU A 1 87 ? -2.627 10.022 6.127 1.00 96.31 87 LEU A N 1
ATOM 661 C CA . LEU A 1 87 ? -3.729 10.970 6.303 1.00 96.31 87 LEU A CA 1
ATOM 662 C C . LEU A 1 87 ? -5.080 10.254 6.364 1.00 96.31 87 LEU A C 1
ATOM 664 O O . LEU A 1 87 ? -5.951 10.626 7.154 1.00 96.31 87 LEU A O 1
ATOM 668 N N . THR A 1 88 ? -5.262 9.225 5.541 1.00 96.25 88 THR A N 1
ATOM 669 C CA . THR A 1 88 ? -6.502 8.445 5.500 1.00 96.25 88 THR A CA 1
ATOM 670 C C . THR A 1 88 ? -6.660 7.593 6.750 1.00 96.25 88 THR A C 1
ATOM 672 O O . THR A 1 88 ? -7.732 7.610 7.353 1.00 96.25 88 THR A O 1
ATOM 675 N N . LEU A 1 89 ? -5.591 6.940 7.202 1.00 96.88 89 LEU A N 1
ATOM 676 C CA . LEU A 1 89 ? -5.566 6.184 8.448 1.00 96.88 89 LEU A CA 1
ATOM 677 C C . LEU A 1 89 ? -5.929 7.063 9.648 1.00 96.88 89 LEU A C 1
ATOM 679 O O . LEU A 1 89 ? -6.802 6.701 10.433 1.00 96.88 89 LEU A O 1
ATOM 683 N N . LYS A 1 90 ? -5.344 8.264 9.752 1.00 96.50 90 LYS A N 1
ATOM 684 C CA . LYS A 1 90 ? -5.702 9.235 10.802 1.00 96.50 90 LYS A CA 1
ATOM 685 C C . LYS A 1 90 ? -7.200 9.551 10.798 1.00 96.50 90 LYS A C 1
ATOM 687 O O . LYS A 1 90 ? -7.817 9.605 11.856 1.00 96.50 90 LYS A O 1
ATOM 692 N N . ARG A 1 91 ? -7.808 9.732 9.621 1.00 95.06 91 ARG A N 1
ATOM 693 C CA . ARG A 1 91 ? -9.257 9.977 9.507 1.00 95.06 91 ARG A CA 1
ATOM 694 C C . ARG A 1 91 ? -10.084 8.762 9.909 1.00 95.06 91 ARG A C 1
ATOM 696 O O . ARG A 1 91 ? -11.083 8.940 10.594 1.00 95.06 91 ARG A O 1
ATOM 703 N N . VAL A 1 92 ? -9.691 7.556 9.494 1.00 93.00 92 VAL A N 1
ATOM 704 C CA . VAL A 1 92 ? -10.381 6.310 9.867 1.00 93.00 92 VAL A CA 1
ATOM 705 C C . VAL A 1 92 ? -10.370 6.133 11.386 1.00 93.00 92 VAL A C 1
ATOM 707 O O . VAL A 1 92 ? -11.431 5.935 11.966 1.00 93.00 92 VAL A O 1
ATOM 710 N N . ARG A 1 93 ? -9.216 6.320 12.038 1.00 93.75 93 ARG A N 1
ATOM 711 C CA . ARG A 1 93 ? -9.072 6.208 13.501 1.00 93.75 93 ARG A CA 1
ATOM 712 C C . ARG A 1 93 ? -9.839 7.267 14.288 1.00 93.75 93 ARG A C 1
ATOM 714 O O . ARG A 1 93 ? -10.316 6.983 15.379 1.00 93.75 93 ARG A O 1
ATOM 721 N N . ASN A 1 94 ? -9.963 8.471 13.734 1.00 92.56 94 ASN A N 1
ATOM 722 C CA . ASN A 1 94 ? -10.665 9.586 14.375 1.00 92.56 94 ASN A CA 1
ATOM 723 C C . ASN A 1 94 ? -12.156 9.668 14.006 1.00 92.56 94 ASN A C 1
ATOM 725 O O . ASN A 1 94 ? -12.841 10.583 14.462 1.00 92.56 94 ASN A O 1
ATOM 729 N N . SER A 1 95 ? -12.665 8.769 13.158 1.00 83.31 95 SER A N 1
ATOM 730 C CA . SER A 1 95 ? -14.088 8.751 12.815 1.00 83.31 95 SER A CA 1
ATOM 731 C C . SER A 1 95 ? -14.893 8.156 13.978 1.00 83.31 95 SER A C 1
ATOM 733 O O . SER A 1 95 ? -14.478 7.135 14.528 1.00 83.31 95 SER A O 1
ATOM 735 N N . PRO A 1 96 ? -16.031 8.759 14.368 1.00 67.50 96 PRO A N 1
ATOM 736 C CA . PRO A 1 96 ? -16.924 8.144 15.345 1.00 67.50 96 PRO A CA 1
ATOM 737 C C . PRO A 1 96 ? -17.407 6.782 14.818 1.00 67.50 96 PRO A C 1
ATOM 739 O O . PRO A 1 96 ? -17.705 6.661 13.628 1.00 67.50 96 PRO A O 1
ATOM 742 N N . LYS A 1 97 ? -17.415 5.772 15.698 1.00 59.47 97 LYS A N 1
ATOM 743 C CA . LYS A 1 97 ? -17.913 4.418 15.409 1.00 59.47 97 LYS A CA 1
ATOM 744 C C . LYS A 1 97 ? -19.431 4.392 15.306 1.00 59.47 97 LYS A C 1
ATOM 746 O O . LYS A 1 97 ? -20.072 5.087 16.126 1.00 59.47 97 LYS A O 1
#

Nearest PDB structures (foldseek):
  4o9h-assembly1_A  TM=2.043E-01  e=4.312E+00  Homo sapiens

Solvent-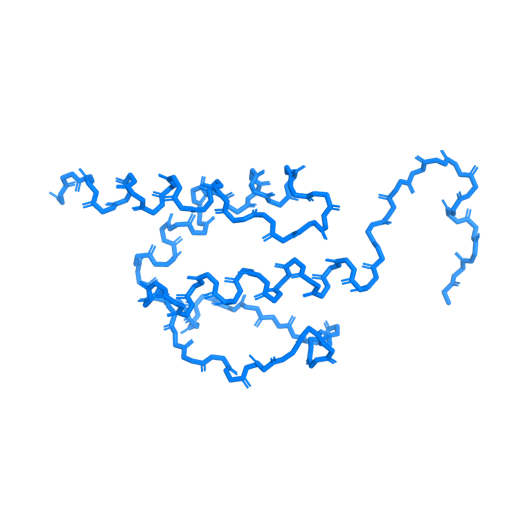accessible surface area (backbone atoms only — not comparable to full-atom values): 5933 Å² total; per-residue (Å²): 132,81,83,78,60,68,82,74,80,57,84,72,77,49,71,68,29,50,21,36,30,52,41,38,50,50,52,52,31,48,78,67,66,21,34,58,85,83,84,73,91,51,41,86,73,55,48,95,86,63,75,92,54,75,86,45,34,41,74,68,28,47,54,37,47,75,74,31,43,70,63,39,62,72,68,39,87,43,75,39,68,53,65,58,52,53,56,43,43,52,50,61,74,69,47,86,131